Protein AF-A0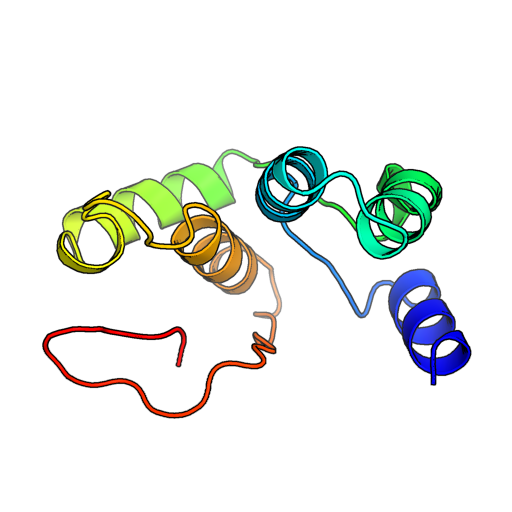A2M9P756-F1 (afdb_monomer_lite)

Foldseek 3Di:
DVVVVVVCLVVLNAAAEVLVLVVVVVVVDPVNVVCVVCCPRHYDYQDPQLVVQLVVCCVVCVLLCPPPPPHRNRQSSQVSVQVSDVVGHDDDDPDPDADPNRDDDD

Sequence (106 aa):
MWTAFDHLIEGSRMLASIEVLHELKKKDDDVYGWAKDRKESLFVEIDDGVQAEIVRIMQTYPKLVDTGKGKSGGDPFVIAQALAHNPRLVIVTQEAGGSADKPKIP

Secondary structure (DSSP, 8-state):
-HHHHHHHHHTT---EEHHHHHHHHHH--HHHHHHHHTHHHHEE---HHHHHHHHHHHHH-GGGS---TT--TTHHHHHHHHHHSSSPPPP-------BTTB----

pLDDT: mean 74.97, std 13.26, range [40.5, 87.69]

Radius of gyration: 14.13 Å; chains: 1; bounding box: 34×24×36 Å

Structure (mmCIF, N/CA/C/O backbone):
data_AF-A0A2M9P756-F1
#
_entry.id   AF-A0A2M9P756-F1
#
loop_
_atom_site.group_PDB
_atom_site.id
_atom_site.type_symbol
_atom_site.label_atom_id
_atom_site.label_alt_id
_atom_site.label_comp_id
_atom_site.label_asym_id
_atom_site.label_entity_id
_atom_site.label_seq_id
_atom_site.pdbx_PDB_ins_code
_atom_site.Cartn_x
_atom_site.Cartn_y
_atom_site.Cartn_z
_atom_site.occupancy
_atom_site.B_iso_or_equiv
_atom_site.auth_seq_id
_atom_site.auth_comp_id
_atom_site.auth_asym_id
_atom_site.auth_atom_id
_atom_site.pdbx_PDB_model_num
ATOM 1 N N . MET A 1 1 ? 19.433 -7.289 -5.999 1.00 62.47 1 MET A N 1
ATOM 2 C CA . MET A 1 1 ? 18.160 -7.383 -5.249 1.00 62.47 1 MET A CA 1
ATOM 3 C C . MET A 1 1 ? 17.143 -6.394 -5.801 1.00 62.47 1 MET A C 1
ATOM 5 O O . MET A 1 1 ? 16.130 -6.850 -6.301 1.00 62.47 1 MET A O 1
ATOM 9 N N . TRP A 1 2 ? 17.450 -5.094 -5.846 1.00 74.81 2 TRP A N 1
ATOM 10 C CA . TRP A 1 2 ? 16.579 -4.062 -6.437 1.00 74.81 2 TRP A CA 1
ATOM 11 C C . TRP A 1 2 ? 16.127 -4.337 -7.881 1.00 74.81 2 TRP A C 1
ATOM 13 O O . TRP A 1 2 ? 14.939 -4.285 -8.159 1.00 74.81 2 TRP A O 1
ATOM 23 N N . THR A 1 3 ? 17.028 -4.803 -8.748 1.00 78.12 3 THR A N 1
ATOM 24 C CA . THR A 1 3 ? 16.707 -5.175 -10.141 1.00 78.12 3 THR A CA 1
ATOM 25 C C . THR A 1 3 ? 15.632 -6.265 -10.267 1.00 78.12 3 THR A C 1
ATOM 27 O O . THR A 1 3 ? 14.917 -6.323 -11.258 1.00 78.12 3 THR A O 1
ATOM 30 N N . ALA A 1 4 ? 15.505 -7.155 -9.275 1.00 81.00 4 ALA A N 1
ATOM 31 C CA . ALA A 1 4 ? 14.458 -8.177 -9.291 1.00 81.00 4 ALA A CA 1
ATOM 32 C C . ALA A 1 4 ? 13.082 -7.579 -8.963 1.00 81.00 4 ALA A C 1
ATOM 34 O O . ALA A 1 4 ? 12.086 -8.022 -9.527 1.00 81.00 4 ALA A O 1
ATOM 35 N N . PHE A 1 5 ? 13.030 -6.566 -8.090 1.00 79.19 5 PHE A N 1
ATOM 36 C CA . PHE A 1 5 ? 11.805 -5.813 -7.830 1.00 79.19 5 PHE A CA 1
ATOM 37 C C . PHE A 1 5 ? 11.396 -4.994 -9.049 1.00 79.19 5 PHE A C 1
ATOM 39 O O . PHE A 1 5 ? 10.233 -5.057 -9.429 1.00 79.19 5 PHE A O 1
ATOM 46 N N . ASP A 1 6 ? 12.341 -4.323 -9.714 1.00 81.06 6 ASP A N 1
ATOM 47 C CA . ASP A 1 6 ? 12.051 -3.575 -10.945 1.00 81.06 6 ASP A CA 1
ATOM 48 C C . ASP A 1 6 ? 11.414 -4.482 -12.015 1.00 81.06 6 ASP A C 1
ATOM 50 O O . ASP A 1 6 ? 10.338 -4.166 -12.510 1.00 81.06 6 ASP A O 1
ATOM 54 N N . HIS A 1 7 ? 11.967 -5.675 -12.274 1.00 82.88 7 HIS A N 1
ATOM 55 C CA . HIS A 1 7 ? 11.356 -6.622 -13.220 1.00 82.88 7 HIS A CA 1
ATOM 56 C C . HIS A 1 7 ? 9.954 -7.107 -12.806 1.00 82.88 7 HIS A C 1
ATOM 58 O O . HIS A 1 7 ? 9.123 -7.411 -13.663 1.00 82.88 7 HIS A O 1
ATOM 64 N N . LEU A 1 8 ? 9.672 -7.225 -11.503 1.00 82.31 8 LEU A N 1
ATOM 65 C CA . LEU A 1 8 ? 8.335 -7.591 -11.024 1.00 82.31 8 LEU A CA 1
ATOM 66 C C . LEU A 1 8 ? 7.337 -6.442 -11.201 1.00 82.31 8 LEU A C 1
ATOM 68 O O . LEU A 1 8 ? 6.180 -6.703 -11.529 1.00 82.31 8 LEU A O 1
ATOM 72 N N . ILE A 1 9 ? 7.780 -5.201 -11.006 1.00 83.56 9 ILE A N 1
ATOM 73 C CA . ILE A 1 9 ? 6.973 -3.993 -11.201 1.00 83.56 9 ILE A CA 1
ATOM 74 C C . ILE A 1 9 ? 6.677 -3.799 -12.691 1.00 83.56 9 ILE A C 1
ATOM 76 O O . ILE A 1 9 ? 5.517 -3.666 -13.069 1.00 83.56 9 ILE A O 1
ATOM 80 N N . GLU A 1 10 ? 7.695 -3.882 -13.552 1.00 81.75 10 GLU A N 1
ATOM 81 C CA . GLU A 1 10 ? 7.545 -3.790 -15.013 1.00 81.75 10 GLU A CA 1
ATOM 82 C C . GLU A 1 10 ? 6.632 -4.884 -15.575 1.00 81.75 10 GLU A C 1
ATOM 84 O O . GLU A 1 10 ? 5.865 -4.646 -16.504 1.00 81.75 10 GLU A O 1
ATOM 89 N N . GLY A 1 11 ? 6.669 -6.081 -14.985 1.00 81.00 11 GLY A N 1
ATOM 90 C CA . GLY A 1 11 ? 5.765 -7.173 -15.335 1.00 81.00 11 GLY A CA 1
ATOM 91 C C . GLY A 1 11 ? 4.341 -7.035 -14.782 1.00 81.00 11 GLY A C 1
ATOM 92 O O . GLY A 1 11 ? 3.560 -7.970 -14.950 1.00 81.00 11 GLY A O 1
ATOM 93 N N . SER A 1 12 ? 4.011 -5.947 -14.073 1.00 76.75 12 SER A N 1
ATOM 94 C CA . SER A 1 12 ? 2.747 -5.761 -13.334 1.00 76.75 12 SER A CA 1
ATOM 95 C C . SER A 1 12 ? 2.440 -6.903 -12.353 1.00 76.75 12 SER A C 1
ATOM 97 O O . SER A 1 12 ? 1.287 -7.253 -12.104 1.00 76.75 12 SER A O 1
ATOM 99 N N . ARG A 1 13 ? 3.488 -7.526 -11.801 1.00 79.25 13 ARG A N 1
ATOM 100 C CA . ARG A 1 13 ? 3.409 -8.648 -10.849 1.00 79.25 13 ARG A CA 1
ATOM 101 C C . ARG A 1 13 ? 3.626 -8.222 -9.401 1.00 79.25 13 ARG A C 1
ATOM 103 O O . ARG A 1 13 ? 3.460 -9.045 -8.503 1.00 79.25 13 ARG A O 1
ATOM 110 N N . MET A 1 14 ? 4.020 -6.974 -9.177 1.00 82.25 14 MET A N 1
ATOM 111 C CA . MET A 1 14 ? 4.185 -6.367 -7.863 1.00 82.25 14 MET A CA 1
ATOM 112 C C . MET A 1 14 ? 3.438 -5.040 -7.835 1.00 82.25 14 MET A C 1
ATOM 114 O O . MET A 1 14 ? 3.643 -4.199 -8.703 1.00 82.25 14 MET A O 1
ATOM 118 N N . LEU A 1 15 ? 2.586 -4.882 -6.827 1.00 84.12 15 LEU A N 1
ATOM 119 C CA . LEU A 1 15 ? 1.748 -3.710 -6.615 1.00 84.12 15 LEU A CA 1
ATOM 120 C C . LEU A 1 15 ? 1.741 -3.378 -5.122 1.00 84.12 15 LEU A C 1
ATOM 122 O O . LEU A 1 15 ? 1.846 -4.275 -4.281 1.00 84.12 15 LEU A O 1
ATOM 126 N N . ALA A 1 16 ? 1.589 -2.103 -4.797 1.00 84.00 16 ALA A N 1
ATOM 127 C CA . ALA A 1 16 ? 1.436 -1.605 -3.440 1.00 84.00 16 ALA A CA 1
ATOM 128 C C . ALA A 1 16 ? 0.288 -0.594 -3.373 1.00 84.00 16 ALA A C 1
ATOM 130 O O . ALA A 1 16 ? 0.026 0.135 -4.326 1.00 84.00 16 ALA A O 1
ATOM 131 N N . SER A 1 17 ? -0.398 -0.527 -2.235 1.00 85.81 17 SER A N 1
ATOM 132 C CA . SER A 1 17 ? -1.445 0.478 -2.045 1.00 85.81 17 SER A CA 1
ATOM 133 C C . SER A 1 17 ? -0.840 1.868 -1.853 1.00 85.81 17 SER A C 1
ATOM 135 O O . SER A 1 17 ? 0.191 1.999 -1.186 1.00 85.81 17 SER A O 1
ATOM 137 N N . ILE A 1 18 ? -1.487 2.912 -2.380 1.00 85.25 18 ILE A N 1
ATOM 138 C CA . ILE A 1 18 ? -1.042 4.307 -2.230 1.00 85.25 18 ILE A CA 1
ATOM 139 C C . ILE A 1 18 ? -0.815 4.722 -0.764 1.00 85.25 18 ILE A C 1
ATOM 141 O O . ILE A 1 18 ? 0.084 5.512 -0.474 1.00 85.25 18 ILE A O 1
ATOM 145 N N . GLU A 1 19 ? -1.540 4.125 0.185 1.00 83.56 19 GLU A N 1
ATOM 146 C CA . GLU A 1 19 ? -1.344 4.367 1.620 1.00 83.56 19 GLU A CA 1
ATOM 147 C C . GLU A 1 19 ? 0.042 3.945 2.123 1.00 83.56 19 GLU A C 1
ATOM 149 O O . GLU A 1 19 ? 0.604 4.595 3.006 1.00 83.56 19 GLU A O 1
ATOM 154 N N . VAL A 1 20 ? 0.658 2.929 1.510 1.00 83.31 20 VAL A N 1
ATOM 155 C CA . VAL A 1 20 ? 2.040 2.533 1.824 1.00 83.31 20 VAL A CA 1
ATOM 156 C C . VAL A 1 20 ? 3.011 3.650 1.434 1.00 83.31 20 VAL A C 1
ATOM 158 O O . VAL A 1 20 ? 3.937 3.951 2.185 1.00 83.31 20 VAL A O 1
ATOM 161 N N . LEU A 1 21 ? 2.777 4.338 0.311 1.00 85.50 21 LEU A N 1
ATOM 162 C CA . LEU A 1 21 ? 3.584 5.498 -0.077 1.00 85.50 21 LEU A CA 1
ATOM 163 C C . LEU A 1 21 ? 3.407 6.659 0.910 1.00 85.50 21 LEU A C 1
ATOM 165 O O . LEU A 1 21 ? 4.383 7.325 1.260 1.00 85.50 21 LEU A O 1
ATOM 169 N N . HIS A 1 22 ? 2.178 6.903 1.378 1.00 84.06 22 HIS A N 1
ATOM 170 C CA . HIS A 1 22 ? 1.903 7.918 2.398 1.00 84.06 22 HIS A CA 1
ATOM 171 C C . HIS A 1 22 ? 2.583 7.605 3.733 1.00 84.06 22 HIS A C 1
ATOM 173 O O . HIS A 1 22 ? 3.037 8.524 4.418 1.00 84.06 22 HIS A O 1
ATOM 179 N N . GLU A 1 23 ? 2.694 6.331 4.101 1.00 82.50 23 GLU A N 1
ATOM 180 C CA . GLU A 1 23 ? 3.438 5.916 5.285 1.00 82.50 23 GLU A CA 1
ATOM 181 C C . GLU A 1 23 ? 4.948 6.109 5.112 1.00 82.50 23 GLU A C 1
ATOM 183 O O . GLU A 1 23 ? 5.586 6.702 5.986 1.00 8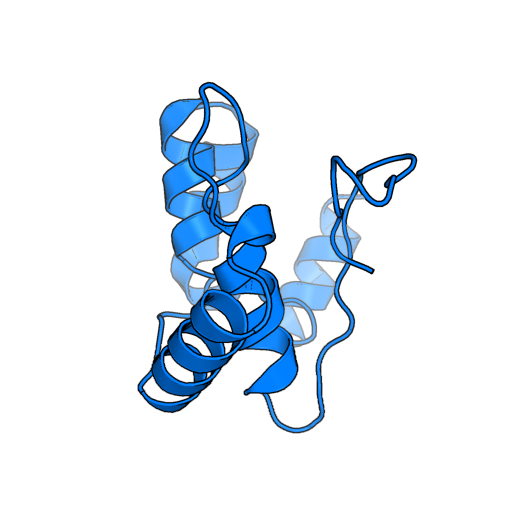2.50 23 GLU A O 1
ATOM 188 N N . LEU A 1 24 ? 5.509 5.706 3.968 1.00 83.56 24 LEU A N 1
ATOM 189 C CA . LEU A 1 24 ? 6.923 5.927 3.642 1.00 83.56 24 LEU A CA 1
ATOM 190 C C . LEU A 1 24 ? 7.282 7.419 3.662 1.00 83.56 24 LEU A C 1
ATOM 192 O O . LEU A 1 24 ? 8.303 7.802 4.231 1.00 83.56 24 LEU A O 1
ATOM 196 N N . LYS A 1 25 ? 6.393 8.282 3.157 1.00 84.06 25 LYS A N 1
ATOM 197 C CA . LYS A 1 25 ? 6.556 9.743 3.198 1.00 84.06 25 LYS A CA 1
ATOM 198 C C . LYS A 1 25 ? 6.737 10.297 4.616 1.00 84.06 25 LYS A C 1
ATOM 200 O O . LYS A 1 25 ? 7.357 11.339 4.780 1.00 84.06 25 LYS A O 1
ATOM 205 N N . LYS A 1 26 ? 6.205 9.640 5.655 1.00 81.62 26 LYS A N 1
ATOM 206 C CA . LYS A 1 26 ? 6.394 10.092 7.049 1.00 81.62 26 LYS A CA 1
ATOM 207 C C . LYS A 1 26 ? 7.820 9.870 7.548 1.00 81.62 26 LYS A C 1
ATOM 209 O O . LYS A 1 26 ? 8.248 10.586 8.448 1.00 81.62 26 LYS A O 1
ATOM 214 N N . LYS A 1 27 ? 8.519 8.866 7.010 1.00 78.25 27 LYS A N 1
ATOM 215 C CA . LYS A 1 27 ? 9.927 8.587 7.324 1.00 78.25 27 LYS A CA 1
ATOM 216 C C . LYS A 1 27 ? 10.884 9.364 6.419 1.00 78.25 27 LYS A C 1
ATOM 218 O O . LYS A 1 27 ? 11.976 9.666 6.880 1.00 78.25 27 LYS A O 1
ATOM 223 N N . ASP A 1 28 ? 10.438 9.707 5.205 1.00 79.38 28 ASP A N 1
ATOM 224 C CA . ASP A 1 28 ? 11.158 10.526 4.214 1.00 79.38 28 ASP A CA 1
ATOM 225 C C . ASP A 1 28 ? 12.611 10.050 4.014 1.00 79.38 28 ASP A C 1
ATOM 227 O O . ASP A 1 28 ? 13.571 10.802 4.142 1.00 79.38 28 ASP A O 1
ATOM 231 N N . ASP A 1 29 ? 12.770 8.748 3.772 1.00 81.75 29 ASP A N 1
ATOM 232 C CA . ASP A 1 29 ? 14.059 8.070 3.635 1.00 81.75 29 ASP A CA 1
ATOM 233 C C . ASP A 1 29 ? 14.400 7.740 2.167 1.00 81.75 29 ASP A C 1
ATOM 235 O O . ASP A 1 29 ? 13.631 8.003 1.238 1.00 81.75 29 ASP A O 1
ATOM 239 N N . ASP A 1 30 ? 15.568 7.129 1.939 1.00 84.25 30 ASP A N 1
ATOM 240 C CA . ASP A 1 30 ? 15.994 6.675 0.605 1.00 84.25 30 ASP A CA 1
ATOM 241 C C . ASP A 1 30 ? 14.978 5.714 -0.045 1.00 84.25 30 ASP A C 1
ATOM 243 O O . ASP A 1 30 ? 14.823 5.688 -1.270 1.00 84.25 30 ASP A O 1
ATOM 247 N N . VAL A 1 31 ? 14.242 4.948 0.771 1.00 82.25 31 VAL A N 1
ATOM 248 C CA . VAL A 1 31 ? 13.188 4.035 0.308 1.00 82.25 31 VAL A CA 1
ATOM 249 C C . VAL A 1 31 ? 11.994 4.820 -0.223 1.00 82.25 31 VAL A C 1
ATOM 251 O O . VAL A 1 31 ? 11.474 4.485 -1.289 1.00 82.25 31 VAL A O 1
ATOM 254 N N . TYR A 1 32 ? 11.582 5.890 0.460 1.00 85.69 32 TYR A N 1
ATOM 255 C CA . TYR A 1 32 ? 10.564 6.803 -0.050 1.00 85.69 32 TYR A CA 1
ATOM 256 C C . TYR A 1 32 ? 10.991 7.438 -1.378 1.00 85.69 32 TYR A C 1
ATOM 258 O O . TYR A 1 32 ? 10.180 7.494 -2.302 1.00 85.69 32 TYR A O 1
ATOM 266 N N . GLY A 1 33 ? 12.256 7.848 -1.515 1.00 86.19 33 GLY A N 1
ATOM 267 C CA . GLY A 1 33 ? 12.799 8.358 -2.778 1.00 86.19 33 GLY A CA 1
ATOM 268 C C . GLY A 1 33 ? 12.648 7.358 -3.930 1.00 86.19 33 GLY A C 1
ATOM 269 O O . GLY A 1 33 ? 12.091 7.696 -4.976 1.00 86.19 33 GLY A O 1
ATOM 270 N N . TRP A 1 34 ? 13.064 6.108 -3.711 1.00 86.81 34 TRP A N 1
ATOM 271 C CA . TRP A 1 34 ? 12.949 5.020 -4.690 1.00 86.81 34 TRP A CA 1
ATOM 272 C C . TRP A 1 34 ? 11.493 4.680 -5.048 1.00 86.81 34 TRP A C 1
ATOM 274 O O . TRP A 1 34 ? 11.165 4.478 -6.221 1.00 86.81 34 TRP A O 1
ATOM 284 N N . ALA A 1 35 ? 10.613 4.646 -4.044 1.00 86.12 35 ALA A N 1
ATOM 285 C CA . ALA A 1 35 ? 9.195 4.342 -4.204 1.00 86.12 35 ALA A CA 1
ATOM 286 C C . ALA A 1 35 ? 8.442 5.461 -4.939 1.00 86.12 35 ALA A C 1
ATOM 288 O O . ALA A 1 35 ? 7.616 5.192 -5.809 1.00 86.12 35 ALA A O 1
ATOM 289 N N . LYS A 1 36 ? 8.748 6.724 -4.624 1.00 86.62 36 LYS A N 1
ATOM 290 C CA . LYS A 1 36 ? 8.134 7.903 -5.243 1.00 86.62 36 LYS A CA 1
ATOM 291 C C . LYS A 1 36 ? 8.431 7.986 -6.738 1.00 86.62 36 LYS A C 1
ATOM 293 O O . LYS A 1 36 ? 7.536 8.320 -7.507 1.00 86.62 36 LYS A O 1
ATOM 298 N N . ASP A 1 37 ? 9.657 7.665 -7.139 1.00 87.69 37 ASP A N 1
ATOM 299 C CA . ASP A 1 37 ? 10.073 7.604 -8.547 1.00 87.69 37 ASP A CA 1
ATOM 300 C C . ASP A 1 37 ? 9.266 6.565 -9.350 1.00 87.69 37 ASP A C 1
ATOM 302 O O . ASP A 1 37 ? 9.006 6.740 -10.535 1.00 87.69 37 ASP A O 1
ATOM 306 N N . ARG A 1 38 ? 8.775 5.518 -8.675 1.00 86.75 38 ARG A N 1
ATOM 307 C CA . ARG A 1 38 ? 7.969 4.430 -9.252 1.00 86.75 38 ARG A CA 1
ATOM 308 C C . ARG A 1 38 ? 6.483 4.550 -8.933 1.00 86.75 38 ARG A C 1
ATOM 310 O O . ARG A 1 38 ? 5.767 3.554 -9.036 1.00 86.75 38 ARG A O 1
ATOM 317 N N . LYS A 1 39 ? 6.004 5.741 -8.546 1.00 84.69 39 LYS A N 1
ATOM 318 C CA . LYS A 1 39 ? 4.620 5.940 -8.094 1.00 84.69 39 LYS A CA 1
ATOM 319 C C . LYS A 1 39 ? 3.603 5.347 -9.075 1.00 84.69 39 LYS A C 1
ATOM 321 O O . LYS A 1 39 ? 2.716 4.623 -8.650 1.00 84.69 39 LYS A O 1
ATOM 326 N N . GLU A 1 40 ? 3.757 5.631 -10.363 1.00 83.94 40 GLU A N 1
ATOM 327 C CA . GLU A 1 40 ? 2.775 5.257 -11.389 1.00 83.94 40 GLU A CA 1
ATOM 328 C C . GLU A 1 40 ? 2.771 3.759 -11.729 1.00 83.94 40 GLU A C 1
ATOM 330 O O . GLU A 1 40 ? 1.739 3.231 -12.130 1.00 83.94 40 GLU A O 1
ATOM 335 N N . SER A 1 41 ? 3.903 3.069 -11.552 1.00 84.19 41 SER A N 1
ATOM 336 C CA . SER A 1 41 ? 4.048 1.653 -11.924 1.00 84.19 41 SER A CA 1
ATOM 337 C C . SER A 1 41 ? 3.874 0.697 -10.743 1.00 84.19 41 SER A C 1
ATOM 339 O O . SER A 1 41 ? 3.472 -0.447 -10.933 1.00 84.19 41 SER A O 1
ATOM 341 N N . LEU A 1 42 ? 4.216 1.140 -9.528 1.00 84.69 42 LEU A N 1
ATOM 342 C CA . LEU A 1 42 ? 4.184 0.321 -8.313 1.00 84.69 42 LEU A CA 1
ATOM 343 C C . LEU A 1 42 ? 2.924 0.567 -7.480 1.00 84.69 42 LEU A C 1
ATOM 345 O O . LEU A 1 42 ? 2.435 -0.370 -6.848 1.00 84.69 42 LEU A O 1
ATOM 349 N N . PHE A 1 43 ? 2.415 1.802 -7.438 1.00 87.50 43 PHE A N 1
ATOM 350 C CA . PHE A 1 43 ? 1.317 2.153 -6.546 1.00 87.50 43 PHE A CA 1
ATOM 351 C C . PHE A 1 43 ? -0.012 2.231 -7.273 1.00 87.50 43 PHE A C 1
ATOM 353 O O . PHE A 1 43 ? -0.146 2.851 -8.324 1.00 87.50 43 PHE A O 1
ATOM 360 N N . VAL A 1 44 ? -1.011 1.623 -6.652 1.00 85.75 44 VAL A N 1
ATOM 361 C CA . VAL A 1 44 ? -2.394 1.635 -7.108 1.00 85.75 44 VAL A CA 1
ATOM 362 C C . VAL A 1 44 ? -3.228 2.496 -6.169 1.00 85.75 44 VAL A C 1
ATOM 364 O O . VAL A 1 44 ? -3.115 2.412 -4.941 1.00 85.75 44 VAL A O 1
ATOM 367 N N . GLU A 1 45 ? -4.037 3.364 -6.770 1.00 85.69 45 GLU A N 1
ATOM 368 C CA . GLU A 1 45 ? -5.016 4.173 -6.050 1.00 85.69 45 GLU A CA 1
ATOM 369 C C . GLU A 1 45 ? -6.120 3.271 -5.477 1.00 85.69 45 GLU A C 1
ATOM 371 O O . GLU A 1 45 ? -6.335 2.139 -5.923 1.00 85.69 45 GLU A O 1
ATOM 376 N N . ILE A 1 46 ? -6.808 3.770 -4.454 1.00 83.75 46 ILE A N 1
ATOM 377 C CA . ILE A 1 46 ? -7.931 3.062 -3.843 1.00 83.75 46 ILE A CA 1
ATOM 378 C C . ILE A 1 46 ? -9.151 3.256 -4.742 1.00 83.75 46 ILE A C 1
ATOM 380 O O . ILE A 1 46 ? -9.625 4.378 -4.906 1.00 83.75 46 ILE A O 1
ATOM 384 N N . ASP A 1 47 ? -9.656 2.165 -5.311 1.00 84.44 47 ASP A N 1
ATOM 385 C CA . ASP A 1 47 ? -10.926 2.145 -6.034 1.00 84.44 47 ASP A CA 1
ATOM 386 C C . ASP A 1 47 ? -12.097 1.713 -5.132 1.00 84.44 47 ASP A C 1
ATOM 388 O O . ASP A 1 47 ? -11.912 1.269 -3.994 1.00 84.44 47 ASP A O 1
ATOM 392 N N . ASP A 1 48 ? -13.320 1.821 -5.655 1.00 84.56 48 ASP A N 1
ATOM 393 C CA . ASP A 1 48 ? -14.551 1.487 -4.929 1.00 84.56 48 ASP A CA 1
ATOM 394 C C . ASP A 1 48 ? -14.581 0.031 -4.425 1.00 84.56 48 ASP A C 1
ATOM 396 O O . ASP A 1 48 ? -15.127 -0.249 -3.354 1.00 84.56 48 ASP A O 1
ATOM 400 N N . GLY A 1 49 ? -13.979 -0.909 -5.162 1.00 83.94 49 GLY A N 1
ATOM 401 C CA . GLY A 1 49 ? -13.879 -2.315 -4.774 1.00 83.94 49 GLY A CA 1
ATOM 402 C C . GLY A 1 49 ? -12.950 -2.514 -3.579 1.00 83.94 49 GLY A C 1
ATOM 403 O O . GLY A 1 49 ? -13.298 -3.220 -2.628 1.00 83.94 49 GLY A O 1
ATOM 404 N N . VAL A 1 50 ? -11.805 -1.831 -3.580 1.00 84.69 50 VAL A N 1
ATOM 405 C CA . VAL A 1 50 ? -10.886 -1.801 -2.433 1.00 84.69 50 VAL A CA 1
ATOM 406 C C . VAL A 1 50 ? -11.556 -1.130 -1.238 1.00 84.69 50 VAL A C 1
ATOM 408 O O . VAL A 1 50 ? -11.508 -1.669 -0.134 1.00 84.69 50 VAL A O 1
ATOM 411 N N . GLN A 1 51 ? -12.251 -0.009 -1.438 1.00 83.19 51 GLN A N 1
ATOM 412 C CA . GLN A 1 51 ? -12.956 0.693 -0.365 1.00 83.19 51 GLN A CA 1
ATOM 413 C C . GLN A 1 51 ? -14.039 -0.178 0.292 1.00 83.19 51 GLN A C 1
ATOM 415 O O . GLN A 1 51 ? -14.159 -0.185 1.520 1.00 83.19 51 GLN A O 1
ATOM 420 N N . ALA A 1 52 ? -14.790 -0.955 -0.492 1.00 85.75 52 ALA A N 1
ATOM 421 C CA . ALA A 1 52 ? -15.780 -1.891 0.035 1.00 85.75 52 ALA A CA 1
ATOM 422 C C . ALA A 1 52 ? -15.140 -2.992 0.902 1.00 85.75 52 ALA A C 1
ATOM 424 O O . ALA A 1 52 ? -15.633 -3.274 2.000 1.00 85.75 52 ALA A O 1
ATOM 425 N N . GLU A 1 53 ? -14.020 -3.575 0.460 1.00 84.88 53 GLU A N 1
ATOM 426 C CA . GLU A 1 53 ? -13.293 -4.571 1.256 1.00 84.88 53 GLU A CA 1
ATOM 427 C C . GLU A 1 53 ? -12.664 -3.958 2.509 1.00 84.88 53 GLU A C 1
ATOM 429 O O . GLU A 1 53 ? -12.727 -4.582 3.567 1.00 84.88 53 GLU A O 1
ATOM 434 N N . ILE A 1 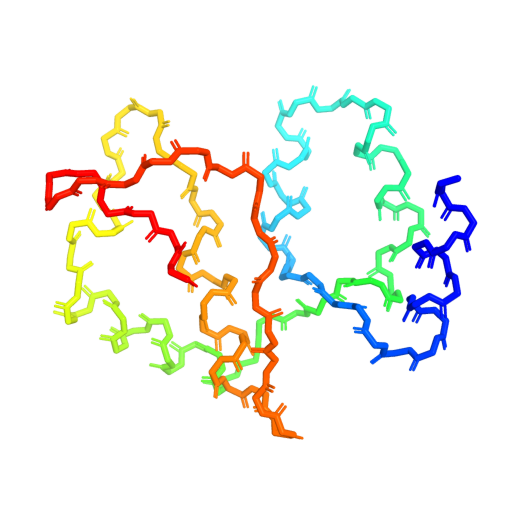54 ? -12.146 -2.725 2.450 1.00 83.12 54 ILE A N 1
ATOM 435 C CA . ILE A 1 54 ? -11.657 -2.009 3.639 1.00 83.12 54 ILE A CA 1
ATOM 436 C C . ILE A 1 54 ? -12.777 -1.905 4.670 1.00 83.12 54 ILE A C 1
ATOM 438 O O . ILE A 1 54 ? -12.595 -2.343 5.802 1.00 83.12 54 ILE A O 1
ATOM 442 N N . VAL A 1 55 ? -13.953 -1.394 4.292 1.00 83.12 55 VAL A N 1
ATOM 443 C CA . VAL A 1 55 ? -15.092 -1.255 5.217 1.00 83.12 55 VAL A CA 1
ATOM 444 C C . VAL A 1 55 ? -15.449 -2.601 5.848 1.00 83.12 55 VAL A C 1
ATOM 446 O O . VAL A 1 55 ? -15.633 -2.689 7.065 1.00 83.12 55 VAL A O 1
ATOM 449 N N . ARG A 1 56 ? -15.481 -3.669 5.048 1.00 83.94 56 ARG A N 1
ATOM 450 C CA . ARG A 1 56 ? -15.755 -5.025 5.532 1.00 83.94 56 ARG A CA 1
ATOM 451 C C . ARG A 1 56 ? -14.680 -5.531 6.498 1.00 83.94 56 ARG A C 1
ATOM 453 O O . ARG A 1 56 ? -15.023 -6.109 7.532 1.00 83.94 56 ARG A O 1
ATOM 460 N N . ILE A 1 57 ? -13.399 -5.309 6.204 1.00 81.25 57 ILE A N 1
ATOM 461 C CA . ILE A 1 57 ? -12.275 -5.681 7.076 1.00 81.25 57 ILE A CA 1
ATOM 462 C C . ILE A 1 57 ? -12.347 -4.900 8.385 1.00 81.25 57 ILE A C 1
ATOM 464 O O . ILE A 1 57 ? -12.219 -5.503 9.444 1.00 81.25 57 ILE A O 1
ATOM 468 N N . MET A 1 58 ? -12.612 -3.593 8.341 1.00 76.38 58 MET A N 1
ATOM 469 C CA . MET A 1 58 ? -12.710 -2.755 9.538 1.00 76.38 58 MET A CA 1
ATOM 470 C C . MET A 1 58 ? -13.869 -3.188 10.447 1.00 76.38 58 MET A C 1
ATOM 472 O O . MET A 1 58 ? -13.719 -3.206 11.667 1.00 76.38 58 MET A O 1
ATOM 476 N N . GLN A 1 59 ? -15.010 -3.578 9.868 1.00 79.75 59 GLN A N 1
ATOM 477 C CA . GLN A 1 59 ? -16.157 -4.103 10.618 1.00 79.75 59 GLN A CA 1
ATOM 478 C C . GLN A 1 59 ? -15.889 -5.489 11.217 1.00 79.75 59 GLN A C 1
ATOM 480 O O . GLN A 1 59 ? -16.298 -5.768 12.343 1.00 79.75 59 GLN A O 1
ATOM 485 N N . THR A 1 60 ? -15.206 -6.359 10.471 1.00 79.50 60 THR A N 1
ATOM 486 C CA . THR A 1 60 ? -14.947 -7.751 10.877 1.00 79.50 60 THR A CA 1
ATOM 487 C C . THR A 1 60 ? -13.779 -7.848 11.861 1.00 79.50 60 THR A C 1
ATOM 489 O O . THR A 1 60 ? -13.796 -8.657 12.788 1.00 79.50 60 THR A O 1
ATOM 492 N N . TYR A 1 61 ? -12.770 -6.997 11.683 1.00 76.62 61 TYR A N 1
ATOM 493 C CA . TYR A 1 61 ? -11.519 -6.991 12.430 1.00 76.62 61 TYR A CA 1
ATOM 494 C C . TYR A 1 61 ? -11.210 -5.592 12.984 1.00 76.62 61 TYR A C 1
ATOM 496 O O . TYR A 1 61 ? -10.185 -4.998 12.648 1.00 76.62 61 TYR A O 1
ATOM 504 N N . PRO A 1 62 ? -12.029 -5.061 13.906 1.00 68.25 62 PRO A N 1
ATOM 505 C CA . PRO A 1 62 ? -11.811 -3.729 14.477 1.00 68.25 62 PRO A CA 1
ATOM 506 C C . PRO A 1 62 ? -10.440 -3.586 15.167 1.00 68.25 62 PRO A C 1
ATOM 508 O O . PRO A 1 62 ? -9.876 -2.499 15.201 1.00 68.25 62 PRO A O 1
ATOM 511 N N . LYS A 1 63 ? -9.847 -4.692 15.646 1.00 66.44 63 LYS A N 1
ATOM 512 C CA . LYS A 1 63 ? -8.500 -4.724 16.250 1.00 66.44 63 LYS A CA 1
ATOM 513 C C . LYS A 1 63 ? -7.338 -4.550 15.257 1.00 66.44 63 LYS A C 1
ATOM 515 O O . LYS A 1 63 ? -6.232 -4.233 15.698 1.00 66.44 63 LYS A O 1
ATOM 520 N N . LEU A 1 64 ? -7.564 -4.779 13.957 1.00 63.50 64 LEU A N 1
ATOM 521 C CA . LEU A 1 64 ? -6.583 -4.496 12.893 1.00 63.50 64 LEU A CA 1
ATOM 522 C C . LEU A 1 64 ? -6.482 -2.991 12.614 1.00 63.50 64 LEU A C 1
ATOM 524 O O . LEU A 1 64 ? -5.433 -2.510 12.211 1.00 63.50 64 LEU A O 1
ATOM 528 N N . VAL A 1 65 ? -7.557 -2.252 12.885 1.00 55.91 65 VAL A N 1
ATOM 529 C CA . VAL A 1 65 ? -7.659 -0.803 12.663 1.00 55.91 65 VAL A CA 1
ATOM 530 C C . VAL A 1 65 ? -7.478 -0.011 13.954 1.00 55.91 65 VAL A C 1
ATOM 532 O O . VAL A 1 65 ? -7.638 1.204 13.967 1.00 55.91 65 VAL A O 1
ATOM 535 N N . ASP A 1 66 ? -7.204 -0.679 15.072 1.00 55.53 66 ASP A N 1
ATOM 536 C CA . ASP A 1 66 ? -7.060 0.002 16.348 1.00 55.53 66 ASP A CA 1
ATOM 537 C C . ASP A 1 66 ? -5.780 0.848 16.298 1.00 55.53 66 ASP A C 1
ATOM 539 O O . ASP A 1 66 ? -4.671 0.354 16.519 1.00 55.53 66 ASP A O 1
ATOM 543 N N . THR A 1 67 ? -5.944 2.127 15.938 1.00 51.16 67 THR A N 1
ATOM 544 C CA . THR A 1 67 ? -4.916 3.155 15.713 1.00 51.16 67 THR A CA 1
ATOM 545 C C . THR A 1 67 ? -4.231 3.586 17.013 1.00 51.16 67 THR A C 1
ATOM 547 O O . THR A 1 67 ? -3.844 4.745 17.187 1.00 51.16 67 THR A O 1
ATOM 550 N N . GLY A 1 68 ? -4.093 2.668 17.970 1.00 48.03 68 GLY A N 1
ATOM 551 C CA . GLY A 1 68 ? -3.246 2.846 19.136 1.00 48.03 68 GLY A CA 1
ATOM 552 C C . GLY A 1 68 ? -1.829 3.214 18.696 1.00 48.03 68 GLY A C 1
ATOM 553 O O . GLY A 1 68 ? -1.313 2.683 17.711 1.00 48.03 68 GLY A O 1
ATOM 554 N N . LYS A 1 69 ? -1.219 4.161 19.423 1.00 41.16 69 LYS A N 1
ATOM 555 C CA . LYS A 1 69 ? 0.086 4.776 19.128 1.00 41.16 69 LYS A CA 1
ATOM 556 C C . LYS A 1 69 ? 1.106 3.744 18.612 1.00 41.16 69 LYS A C 1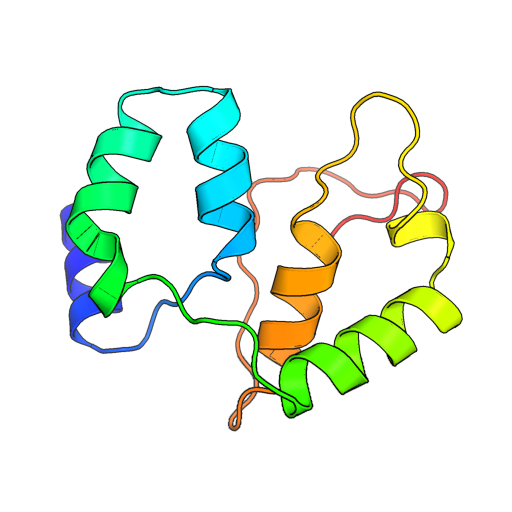
ATOM 558 O O . LYS A 1 69 ? 1.669 2.992 19.404 1.00 41.16 69 LYS A O 1
ATOM 563 N N . GLY A 1 70 ? 1.352 3.744 17.298 1.00 47.81 70 GLY A N 1
ATOM 564 C CA . GLY A 1 70 ? 2.434 2.983 16.662 1.00 47.81 70 GLY A CA 1
ATOM 565 C C . GLY A 1 70 ? 2.049 1.798 15.767 1.00 47.81 70 GLY A C 1
ATOM 566 O O . GLY A 1 70 ? 2.956 1.054 15.404 1.00 47.81 70 GLY A O 1
ATOM 567 N N . LYS A 1 71 ? 0.774 1.592 15.403 1.00 52.56 71 LYS A N 1
ATOM 568 C 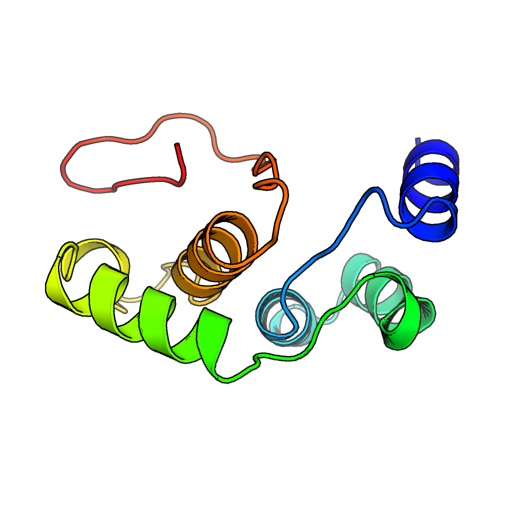CA . LYS A 1 71 ? 0.389 0.571 14.404 1.00 52.56 71 LYS A CA 1
ATOM 569 C C . LYS A 1 71 ? 0.302 1.146 12.980 1.00 52.56 71 LYS A C 1
ATOM 571 O O . LYS A 1 71 ? -0.134 2.284 12.806 1.00 52.56 71 LYS A O 1
ATOM 576 N N . SER A 1 72 ? 0.765 0.355 12.007 1.00 56.09 72 SER A N 1
ATOM 577 C CA . SER A 1 72 ? 0.829 0.665 10.572 1.00 56.09 72 SER A CA 1
ATOM 578 C C . SER A 1 72 ? -0.586 0.866 10.025 1.00 56.09 72 SER A C 1
ATOM 580 O O . SER A 1 72 ? -1.444 -0.009 10.109 1.00 56.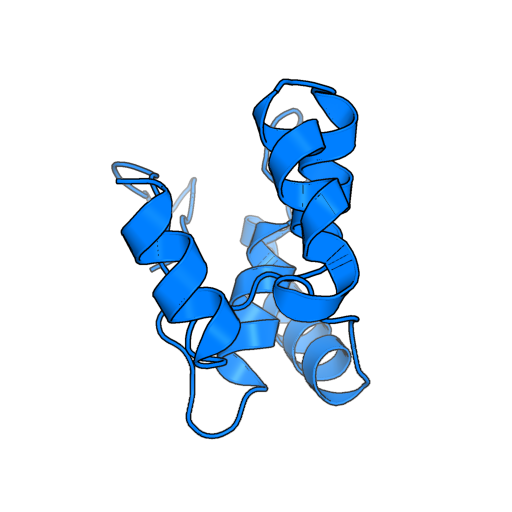09 72 SER A O 1
ATOM 582 N N . GLY A 1 73 ? -0.863 2.078 9.542 1.00 65.19 73 GLY A N 1
ATOM 583 C CA . GLY A 1 73 ? -2.183 2.435 9.016 1.00 65.19 73 GLY A CA 1
ATOM 584 C C . GLY A 1 73 ? -2.438 1.831 7.637 1.00 65.19 73 GLY A C 1
ATOM 585 O O . GLY A 1 73 ? -3.592 1.733 7.232 1.00 65.19 73 GLY A O 1
ATOM 586 N N . GLY A 1 74 ? -1.378 1.414 6.937 1.00 69.75 74 GLY A N 1
ATOM 587 C CA . GLY A 1 74 ? -1.452 0.841 5.596 1.00 69.75 74 GLY A CA 1
ATOM 588 C C . GLY A 1 74 ? -1.910 -0.620 5.548 1.00 69.75 74 GLY A C 1
ATOM 589 O O . GLY A 1 74 ? -2.369 -1.065 4.498 1.00 69.75 74 GLY A O 1
ATOM 590 N N . ASP A 1 75 ? -1.849 -1.369 6.654 1.00 72.25 75 ASP A N 1
ATOM 591 C CA . ASP A 1 75 ? -2.101 -2.821 6.651 1.00 72.25 75 ASP A CA 1
ATOM 592 C C . ASP A 1 75 ? -3.512 -3.206 6.153 1.00 72.25 75 ASP A C 1
ATOM 594 O O . ASP A 1 75 ? -3.621 -4.096 5.301 1.00 72.25 75 ASP A O 1
ATOM 598 N N . PRO A 1 76 ? -4.607 -2.539 6.585 1.00 78.56 76 PRO A N 1
ATOM 599 C CA . PRO A 1 76 ? -5.948 -2.838 6.081 1.00 78.56 76 PRO A CA 1
ATOM 600 C C . PRO A 1 76 ? -6.088 -2.567 4.579 1.00 78.56 76 PRO A C 1
ATOM 602 O O . PRO A 1 76 ? -6.810 -3.289 3.891 1.00 78.56 76 PRO A O 1
ATOM 605 N N . PHE A 1 77 ? -5.378 -1.559 4.065 1.00 80.44 77 PHE A N 1
ATOM 606 C CA . PHE A 1 77 ? -5.397 -1.197 2.650 1.00 80.44 77 PHE A CA 1
ATOM 607 C C . PHE A 1 77 ? -4.672 -2.240 1.803 1.00 80.44 77 PHE A C 1
ATOM 609 O O . PHE A 1 77 ? -5.188 -2.641 0.765 1.00 80.44 77 PHE A O 1
ATOM 616 N N . VAL A 1 78 ? -3.526 -2.748 2.267 1.00 81.19 78 VAL A N 1
ATOM 617 C CA . VAL A 1 78 ? -2.791 -3.826 1.583 1.00 81.19 78 VAL A CA 1
ATOM 618 C C . VAL A 1 78 ? -3.635 -5.101 1.500 1.00 81.19 78 VAL A C 1
ATOM 620 O O . VAL A 1 78 ? -3.708 -5.722 0.438 1.00 81.19 78 VAL A O 1
ATOM 623 N N . ILE A 1 79 ? -4.323 -5.469 2.587 1.00 80.81 79 ILE A N 1
ATOM 624 C CA . ILE A 1 79 ? -5.216 -6.637 2.606 1.00 80.81 79 ILE A CA 1
ATOM 625 C C . ILE A 1 79 ? -6.390 -6.438 1.646 1.00 80.81 79 ILE A C 1
ATOM 627 O O . ILE A 1 79 ? -6.676 -7.316 0.832 1.00 80.81 79 ILE A O 1
ATOM 631 N N . ALA A 1 80 ? -7.054 -5.284 1.710 1.00 83.06 80 ALA A N 1
ATOM 632 C CA . ALA A 1 80 ? -8.181 -4.990 0.838 1.00 83.06 80 ALA A CA 1
ATOM 633 C C . ALA A 1 80 ? -7.783 -4.981 -0.642 1.00 83.06 80 ALA A C 1
ATOM 635 O O . ALA A 1 80 ? -8.494 -5.551 -1.463 1.00 83.06 80 ALA A O 1
ATOM 636 N N . GLN A 1 81 ? -6.621 -4.413 -0.977 1.00 84.12 81 GLN A N 1
ATOM 637 C CA . GLN A 1 81 ? -6.087 -4.411 -2.339 1.00 84.12 81 GLN A CA 1
ATOM 638 C C . GLN A 1 81 ? -5.877 -5.836 -2.860 1.00 84.12 81 GLN A C 1
ATOM 640 O O . GLN A 1 81 ? -6.263 -6.156 -3.983 1.00 84.12 81 GLN A O 1
ATOM 645 N N . ALA A 1 82 ? -5.304 -6.714 -2.035 1.00 83.50 82 ALA A N 1
ATOM 646 C CA . ALA A 1 82 ? -5.065 -8.100 -2.415 1.00 83.50 82 ALA A CA 1
ATOM 647 C C . ALA A 1 82 ? -6.361 -8.907 -2.595 1.00 83.50 82 ALA A C 1
ATOM 649 O O . ALA A 1 82 ? -6.420 -9.783 -3.464 1.00 83.50 82 ALA A O 1
ATOM 650 N N . LEU A 1 83 ? -7.390 -8.611 -1.793 1.00 82.94 83 LEU A N 1
ATOM 651 C CA . LEU A 1 83 ? -8.699 -9.264 -1.855 1.00 82.94 83 LEU A CA 1
ATOM 652 C C . LEU A 1 83 ? -9.574 -8.757 -3.006 1.00 82.94 83 LEU A C 1
ATOM 654 O O . LEU A 1 83 ? -10.282 -9.565 -3.609 1.00 82.94 83 LEU A O 1
ATOM 658 N N . ALA A 1 84 ? -9.522 -7.457 -3.306 1.00 82.81 84 ALA A N 1
ATOM 659 C CA . ALA A 1 84 ? -10.287 -6.822 -4.377 1.00 82.81 84 ALA A CA 1
ATOM 660 C C . ALA A 1 84 ? -9.715 -7.121 -5.774 1.00 82.81 84 ALA A C 1
ATOM 662 O O . ALA A 1 84 ? -10.454 -7.121 -6.758 1.00 82.81 84 ALA A O 1
ATOM 663 N N . HIS A 1 85 ? -8.414 -7.411 -5.875 1.00 81.06 85 HIS A N 1
ATOM 664 C CA . HIS A 1 85 ? -7.779 -7.758 -7.143 1.00 81.06 85 HIS A CA 1
ATOM 665 C C . HIS A 1 85 ? -8.220 -9.143 -7.655 1.00 81.06 85 HIS A C 1
ATOM 667 O O . HIS A 1 85 ? -8.386 -10.097 -6.888 1.00 81.06 85 HIS A O 1
ATOM 673 N N . ASN A 1 86 ? -8.360 -9.279 -8.977 1.00 74.81 86 ASN A N 1
ATOM 674 C CA . ASN A 1 86 ? -8.720 -10.533 -9.636 1.00 74.81 86 ASN A CA 1
ATOM 675 C C . ASN A 1 86 ? -7.700 -10.881 -10.739 1.00 74.81 86 ASN A C 1
ATOM 677 O O . ASN A 1 86 ? -7.656 -10.176 -11.747 1.00 74.81 86 ASN A O 1
ATOM 681 N N . PRO A 1 87 ? -6.897 -11.954 -10.601 1.00 79.69 87 PRO A N 1
ATOM 682 C CA . PRO A 1 87 ? -6.873 -12.932 -9.505 1.00 79.69 87 PRO A CA 1
ATOM 683 C C . PRO A 1 87 ? -6.294 -12.353 -8.206 1.00 79.69 87 PRO A C 1
ATOM 685 O O . PRO A 1 87 ? -5.500 -11.420 -8.252 1.00 79.69 87 PRO A O 1
ATOM 688 N N . ARG A 1 88 ? -6.656 -12.920 -7.049 1.00 78.56 88 ARG A N 1
ATOM 689 C CA . ARG A 1 88 ? -6.170 -12.442 -5.740 1.00 78.56 88 ARG A CA 1
ATOM 690 C C . ARG A 1 88 ? -4.645 -12.378 -5.683 1.00 78.56 88 ARG A C 1
ATOM 692 O O . ARG A 1 88 ? -3.965 -13.289 -6.159 1.00 78.56 88 ARG A O 1
ATOM 699 N N . LEU A 1 89 ? -4.124 -11.324 -5.061 1.00 79.56 89 LEU A N 1
ATOM 700 C CA . LEU A 1 89 ? -2.684 -11.134 -4.887 1.00 79.56 89 LEU A CA 1
ATOM 701 C C . LEU A 1 89 ? -2.190 -11.838 -3.618 1.00 79.56 89 LEU A C 1
ATOM 703 O O . LEU A 1 89 ? -2.933 -12.015 -2.654 1.00 79.56 89 LEU A O 1
ATOM 707 N N . VAL A 1 90 ? -0.916 -12.226 -3.620 1.00 80.56 90 VAL A N 1
ATOM 708 C CA . VAL A 1 90 ? -0.220 -12.695 -2.416 1.00 80.56 90 VAL A CA 1
ATOM 709 C C . VAL A 1 90 ? 0.381 -11.485 -1.720 1.00 80.56 90 VAL A C 1
ATOM 711 O O . VAL A 1 90 ? 1.086 -10.698 -2.351 1.00 80.56 90 VAL A O 1
ATOM 714 N N . ILE A 1 91 ? 0.121 -11.347 -0.423 1.00 77.56 91 ILE A N 1
ATOM 715 C CA . ILE A 1 91 ? 0.702 -10.272 0.375 1.00 77.56 91 ILE A CA 1
ATOM 716 C C . ILE A 1 91 ? 2.087 -10.708 0.846 1.00 77.56 91 ILE A C 1
ATOM 718 O O . ILE A 1 91 ? 2.267 -11.811 1.357 1.00 77.56 91 ILE A O 1
ATOM 722 N N . VAL A 1 92 ? 3.076 -9.836 0.669 1.00 76.44 92 VAL A N 1
ATOM 723 C CA . VAL A 1 92 ? 4.431 -10.036 1.186 1.00 76.44 92 VAL A CA 1
ATOM 724 C C . VAL A 1 92 ? 4.691 -8.954 2.220 1.00 76.44 92 VAL A C 1
ATOM 726 O O . VAL A 1 92 ? 4.723 -7.772 1.892 1.00 76.44 92 VAL A O 1
ATOM 729 N N . THR A 1 93 ? 4.880 -9.366 3.470 1.00 73.25 93 THR A N 1
ATOM 730 C CA . THR A 1 93 ? 5.226 -8.483 4.585 1.00 73.25 93 THR A CA 1
ATOM 731 C C . THR A 1 93 ? 6.514 -8.964 5.252 1.00 73.25 93 THR A C 1
ATOM 733 O O . THR A 1 93 ? 6.798 -10.161 5.289 1.00 73.25 93 THR A O 1
ATOM 736 N N . GLN A 1 94 ? 7.318 -8.036 5.776 1.00 65.50 94 GLN A N 1
ATOM 737 C CA . GLN A 1 94 ? 8.535 -8.342 6.535 1.00 65.50 94 GLN A CA 1
ATOM 738 C C . GLN A 1 94 ? 8.281 -8.245 8.047 1.00 65.50 94 GLN A C 1
ATOM 740 O O . GLN A 1 94 ? 9.089 -7.707 8.804 1.00 65.50 94 GLN A O 1
ATOM 745 N N . GLU A 1 95 ? 7.147 -8.760 8.513 1.00 54.16 95 GLU A N 1
ATOM 746 C CA . GLU A 1 95 ? 6.834 -8.787 9.934 1.00 54.16 95 GLU A CA 1
ATOM 747 C C . GLU A 1 95 ? 6.974 -10.197 10.525 1.00 54.16 95 GLU A C 1
ATOM 749 O O . GLU A 1 95 ? 6.244 -11.119 10.180 1.00 54.16 95 GLU A O 1
ATOM 754 N N . ALA A 1 96 ? 7.886 -10.377 11.483 1.00 40.50 96 ALA A N 1
ATOM 755 C CA . ALA A 1 96 ? 8.012 -11.640 12.210 1.00 40.50 96 ALA A CA 1
ATOM 756 C C . ALA A 1 96 ? 6.980 -11.736 13.353 1.00 40.50 96 ALA A C 1
ATOM 758 O O . ALA A 1 96 ? 6.942 -10.853 14.212 1.00 40.50 96 ALA A O 1
ATOM 759 N N . GLY A 1 97 ? 6.177 -12.809 13.386 1.00 44.91 97 GLY A N 1
ATOM 760 C CA . GLY A 1 97 ? 5.328 -13.220 14.519 1.00 44.91 97 GLY A CA 1
ATOM 761 C C . GLY A 1 97 ? 4.120 -12.317 14.816 1.00 44.91 97 GLY A C 1
ATOM 762 O O . GLY A 1 97 ? 4.282 -11.196 15.297 1.00 44.91 97 GLY A O 1
ATOM 763 N N . GLY A 1 98 ? 2.905 -12.823 14.575 1.00 44.88 98 GLY A N 1
ATOM 764 C CA . GLY A 1 98 ? 1.636 -12.211 14.994 1.00 44.88 98 GLY A CA 1
ATOM 765 C C . GLY A 1 98 ? 0.997 -12.982 16.151 1.00 44.88 98 GLY A C 1
ATOM 766 O O . GLY A 1 98 ? 1.140 -14.199 16.247 1.00 44.88 98 GLY A O 1
ATOM 767 N N . SER A 1 99 ? 0.301 -12.286 17.046 1.00 49.12 99 SER A N 1
ATOM 768 C CA . SER A 1 99 ? -0.465 -12.891 18.145 1.00 49.12 99 SER A CA 1
ATOM 769 C C . SER A 1 99 ? -1.916 -12.417 18.090 1.00 49.12 99 SER A C 1
ATOM 771 O O . SER A 1 99 ? -2.205 -11.395 17.479 1.00 49.12 99 SER A O 1
ATOM 773 N N . ALA A 1 100 ? -2.854 -13.128 18.724 1.00 52.06 100 ALA A N 1
ATOM 774 C CA . ALA A 1 100 ? -4.280 -12.761 18.693 1.00 52.06 100 ALA A CA 1
ATOM 775 C C . ALA A 1 100 ? -4.571 -11.330 19.211 1.00 52.06 100 ALA A C 1
ATOM 777 O O . ALA A 1 100 ? -5.609 -10.750 18.900 1.00 52.06 100 ALA A O 1
ATOM 778 N N . ASP A 1 101 ? -3.641 -10.761 19.983 1.00 47.69 101 ASP A N 1
ATOM 779 C CA . ASP A 1 101 ? -3.699 -9.394 20.512 1.00 47.69 101 ASP A CA 1
ATOM 780 C C . ASP A 1 101 ? -3.002 -8.353 19.603 1.00 47.69 101 ASP A C 1
ATOM 782 O O . ASP A 1 101 ? -3.298 -7.157 19.636 1.00 47.69 101 ASP A O 1
ATOM 786 N N . LYS A 1 102 ? -2.104 -8.814 18.725 1.00 49.59 102 LYS A N 1
ATOM 787 C CA . LYS A 1 102 ? -1.427 -8.032 17.682 1.00 49.59 102 LYS A CA 1
ATOM 788 C C . LYS A 1 102 ? -1.512 -8.800 16.360 1.00 49.59 102 LYS A C 1
ATOM 790 O O . LYS A 1 102 ? -0.514 -9.413 15.959 1.00 49.59 102 LYS A O 1
ATOM 795 N N . PRO A 1 103 ? -2.709 -8.839 15.737 1.00 52.28 103 PRO A N 1
ATOM 796 C CA . PRO A 1 103 ? -2.881 -9.515 14.465 1.00 52.28 103 PRO A CA 1
ATOM 797 C C . PRO A 1 103 ? -1.970 -8.840 13.446 1.00 52.28 103 PRO A C 1
ATOM 799 O O . PRO A 1 103 ? -1.957 -7.616 13.338 1.00 52.28 103 PRO A O 1
ATOM 802 N N . LYS A 1 104 ? -1.181 -9.657 12.759 1.00 55.69 104 LYS A N 1
ATOM 803 C CA . LYS A 1 104 ? -0.354 -9.239 11.633 1.00 55.69 104 LYS A CA 1
ATOM 804 C C . LYS A 1 104 ? -0.953 -9.794 10.362 1.00 55.69 104 LYS A C 1
ATOM 806 O O . LYS A 1 104 ? -1.760 -10.724 10.427 1.00 55.69 104 LYS A O 1
ATOM 811 N N . ILE A 1 105 ? -0.570 -9.210 9.238 1.00 48.84 105 ILE A N 1
ATOM 812 C CA . ILE A 1 105 ? -1.062 -9.637 7.935 1.00 48.84 105 ILE A CA 1
ATOM 813 C C . ILE A 1 105 ? -0.667 -11.115 7.723 1.00 48.84 105 ILE A C 1
ATOM 815 O O . ILE A 1 105 ? 0.523 -11.420 7.835 1.00 48.84 105 ILE A O 1
ATOM 819 N N . PRO A 1 106 ? -1.634 -12.032 7.522 1.00 48.22 106 PRO A N 1
ATOM 820 C CA . PRO A 1 106 ? -1.353 -13.445 7.282 1.00 48.22 106 PRO A CA 1
ATOM 821 C C . PRO A 1 106 ? -0.801 -13.711 5.878 1.00 48.22 106 PRO A C 1
ATOM 823 O O . PRO A 1 106 ? -1.148 -12.956 4.941 1.00 48.22 106 PRO A O 1
#